Protein 1W15 (pdb70)

Secondary structure (DSSP, 8-state):
--EEEEEEEEETTTTEEEEEEEEEES-----EEEEEEEEETTEEEEEEEPPPPPS-SSEEEEEEEEEE--SSSSTTEEEEEEEEE--TTSPPEEEEEEEESTT--SHHHHHHHHHHHSTT--EEEEEE-B--

Structure (mmCIF, N/CA/C/O backbone):
data_1W15
#
_entry.id   1W15
#
_cell.length_a   91.490
_cell.length_b   91.490
_cell.length_c   122.142
_cell.angle_alpha   90.00
_cell.angle_beta   90.00
_cell.angle_gamma   120.00
#
_symmetry.space_group_name_H-M   'P 63 2 2'
#
loop_
_entity.id
_entity.type
_entity.pdbx_description
1 polymer 'SYNAPTOTAGMIN IV'
2 non-polymer 'CALCIUM ION'
3 non-polymer 'SODIUM ION'
4 non-polymer 'CHLORIDE ION'
5 water water
#
loop_
_atom_site.group_PDB
_atom_site.id
_atom_site.type_symbol
_atom_site.label_atom_id
_atom_site.label_alt_id
_atom_site.label_comp_id
_atom_site.label_asym_id
_atom_site.label_entity_id
_atom_site.label_seq_id
_atom_site.pdbx_PDB_ins_code
_atom_site.Cartn_x
_atom_site.Cartn_y
_atom_site.Cartn_z
_atom_site.occupancy
_atom_site.B_iso_or_equiv
_atom_site.auth_seq_id
_atom_site.auth_comp_id
_atom_site.auth_asym_id
_atom_site.auth_atom_id
_atom_site.pdbx_PDB_model_num
ATOM 1 N N . ARG A 1 16 ? 27.434 9.342 57.832 1.00 46.61 288 ARG A N 1
ATOM 2 C CA . ARG A 1 16 ? 28.934 9.303 57.997 1.00 45.73 288 ARG A CA 1
ATOM 3 C C . ARG A 1 16 ? 29.653 10.615 57.749 1.00 44.62 288 ARG A C 1
ATOM 4 O O . ARG A 1 16 ? 30.884 10.670 57.889 1.00 46.79 288 ARG A O 1
ATOM 12 N N . GLY A 1 17 ? 28.940 11.670 57.361 1.00 41.33 289 GLY A N 1
ATOM 13 C CA . GLY A 1 17 ? 29.619 12.925 57.166 1.00 36.82 289 GLY A CA 1
ATOM 14 C C . GLY A 1 17 ? 30.220 13.108 55.779 1.00 35.04 289 GLY A C 1
ATOM 15 O O . GLY A 1 17 ? 30.010 12.311 54.865 1.00 32.36 289 GLY A O 1
ATOM 16 N N . GLU A 1 18 ? 30.938 14.206 55.631 1.00 34.97 290 GLU A N 1
ATOM 17 C CA . GLU A 1 18 ? 31.499 14.622 54.336 1.00 34.11 290 GLU A CA 1
ATOM 18 C C . GLU A 1 18 ? 32.929 15.095 54.489 1.00 33.86 290 GLU A C 1
ATOM 19 O O . GLU A 1 18 ? 33.317 15.576 55.554 1.00 33.30 290 GLU A O 1
ATOM 25 N N . LEU A 1 19 ? 33.692 15.018 53.397 1.00 32.53 291 LEU A N 1
ATOM 26 C CA . LEU A 1 19 ? 35.112 15.332 53.411 1.00 33.23 291 LEU A CA 1
ATOM 27 C C . LEU A 1 19 ? 35.426 16.159 52.178 1.00 32.43 291 LEU A C 1
ATOM 28 O O . LEU A 1 19 ? 34.981 15.828 51.062 1.00 34.84 291 LEU A O 1
ATOM 33 N N . LEU A 1 20 ? 36.081 17.292 52.406 1.00 33.44 292 LEU A N 1
ATOM 34 C CA . LEU A 1 20 ? 36.418 18.213 51.305 1.00 33.09 292 LEU A CA 1
ATOM 35 C C . LEU A 1 20 ? 37.898 18.008 50.967 1.00 33.45 292 LEU A C 1
ATOM 36 O O . LEU A 1 20 ? 38.786 18.133 51.855 1.00 33.05 292 LEU A O 1
ATOM 41 N N . VAL A 1 21 ? 38.181 17.684 49.697 1.00 33.79 293 VAL A N 1
ATOM 42 C CA . VAL A 1 21 ? 39.567 17.368 49.316 1.00 33.74 293 VAL A CA 1
ATOM 43 C C . VAL A 1 21 ? 39.863 18.067 47.988 1.00 33.55 293 VAL A C 1
ATOM 44 O O . VAL A 1 21 ? 38.923 18.370 47.245 1.00 33.26 293 VAL A O 1
ATOM 48 N N . SER A 1 22 ? 41.126 18.423 47.765 1.00 32.19 294 SER A N 1
ATOM 49 C CA . SER A 1 22 ? 41.499 19.046 46.484 1.00 34.81 294 SER A CA 1
ATOM 50 C C . SER A 1 22 ? 42.680 18.271 45.938 1.00 35.71 294 SER A C 1
ATOM 51 O O . SER A 1 22 ? 43.571 17.875 46.725 1.00 37.62 294 SER A O 1
ATOM 54 N N . LEU A 1 23 ? 42.710 18.013 44.622 1.00 34.43 295 LEU A N 1
ATOM 55 C CA . LEU A 1 23 ? 43.818 17.253 44.047 1.00 33.60 295 LEU A CA 1
ATOM 56 C C . LEU A 1 23 ? 44.276 17.959 42.783 1.00 34.26 295 LEU A C 1
ATOM 57 O O . LEU A 1 23 ? 43.460 18.666 42.166 1.00 33.75 295 LEU A O 1
ATOM 62 N N . CYS A 1 24 ? 45.561 17.809 42.449 1.00 33.34 296 CYS A N 1
ATOM 63 C CA . CYS A 1 24 ? 46.156 18.402 41.233 1.00 33.02 296 CYS A CA 1
ATOM 64 C C . CYS A 1 24 ? 47.172 17.406 40.684 1.00 33.35 296 CYS A C 1
ATOM 65 O O . CYS A 1 24 ? 48.099 16.997 41.408 1.00 32.53 296 CYS A O 1
ATOM 68 N N . TYR A 1 25 ? 47.012 17.004 39.414 1.00 33.20 297 TYR A N 1
ATOM 69 C CA . TYR A 1 25 ? 47.938 16.065 38.783 1.00 33.99 297 TYR A CA 1
ATOM 70 C C . TYR A 1 25 ? 48.935 16.870 37.920 1.00 34.88 297 TYR A C 1
ATOM 71 O O . TYR A 1 25 ? 48.563 17.526 36.948 1.00 34.59 297 TYR A O 1
ATOM 80 N N . GLN A 1 26 ? 50.185 16.847 38.359 1.00 36.38 298 GLN A N 1
ATOM 81 C CA . GLN A 1 26 ? 51.304 17.503 37.674 1.00 39.12 298 GLN A CA 1
ATOM 82 C C . GLN A 1 26 ? 51.774 16.478 36.593 1.00 38.27 298 GLN A C 1
ATOM 83 O O . GLN A 1 26 ? 52.774 15.781 36.793 1.00 38.21 298 GLN A O 1
AT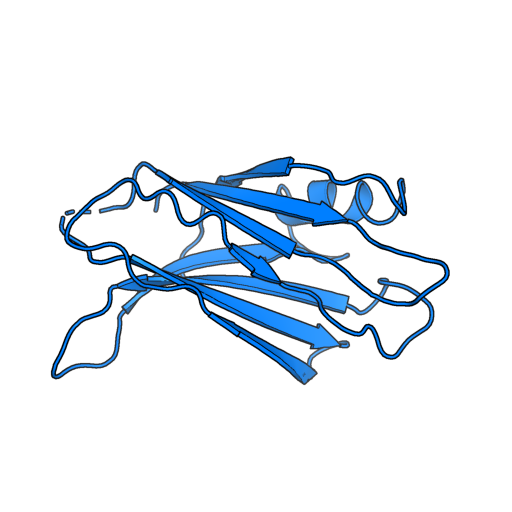OM 89 N N . SER A 1 27 ? 51.031 16.410 35.463 1.00 40.09 299 SER A N 1
ATOM 90 C CA . SER A 1 27 ? 51.287 15.357 34.460 1.00 40.26 299 SER A CA 1
ATOM 91 C C . SER A 1 27 ? 52.719 15.269 33.904 1.00 42.31 299 SER A C 1
ATOM 92 O O . SER A 1 27 ? 53.213 14.153 33.643 1.00 42.80 299 SER A O 1
ATOM 95 N N . THR A 1 28 ? 53.377 16.417 33.698 1.00 43.06 300 THR A N 1
ATOM 96 C CA . THR A 1 28 ? 54.755 16.409 33.136 1.00 43.59 300 THR A CA 1
ATOM 97 C C . THR A 1 28 ? 55.799 15.992 34.174 1.00 45.08 300 THR A C 1
ATOM 98 O O . THR A 1 28 ? 56.928 15.661 33.811 1.00 43.78 300 THR A O 1
ATOM 102 N N . THR A 1 29 ? 55.439 16.012 35.454 1.00 45.55 301 THR A N 1
ATOM 103 C CA . THR A 1 29 ? 56.426 15.594 36.498 1.00 47.66 301 THR A CA 1
ATOM 104 C C . THR A 1 29 ? 56.021 14.386 37.360 1.00 46.42 301 THR A C 1
ATOM 105 O O . THR A 1 29 ? 56.709 14.050 38.308 1.00 46.29 301 THR A O 1
ATOM 109 N N . ASN A 1 30 ? 54.932 13.733 37.003 1.00 47.73 302 ASN A N 1
ATOM 110 C CA . ASN A 1 30 ? 54.498 12.545 37.738 1.00 49.00 302 ASN A CA 1
ATOM 111 C C . ASN A 1 30 ? 54.425 12.786 39.245 1.00 46.99 302 ASN A C 1
ATOM 112 O O . ASN A 1 30 ? 55.003 12.022 40.022 1.00 46.89 302 ASN A O 1
ATOM 117 N N . THR A 1 31 ? 53.785 13.873 39.657 1.00 46.29 303 THR A N 1
ATOM 118 C CA . THR A 1 31 ? 53.462 14.037 41.091 1.00 46.07 303 THR A CA 1
ATOM 119 C C . THR A 1 31 ? 51.997 14.335 41.162 1.00 43.26 303 THR A C 1
ATOM 120 O O . THR A 1 31 ? 51.393 14.796 40.181 1.00 43.37 303 THR A O 1
ATOM 124 N N . LEU A 1 32 ? 51.400 14.048 42.318 1.00 40.06 304 LEU A N 1
ATOM 125 C CA . LEU A 1 32 ? 49.990 14.321 42.498 1.00 36.75 304 LEU A CA 1
ATOM 126 C C . LEU A 1 32 ? 49.950 15.019 43.833 1.00 35.50 304 LEU A C 1
ATOM 127 O O . LEU A 1 32 ? 50.476 14.488 44.831 1.00 34.88 304 LEU A O 1
ATOM 132 N N A THR A 1 33 ? 49.333 16.190 43.885 0.50 34.18 305 THR A N 1
ATOM 133 N N B THR A 1 33 ? 49.390 16.226 43.861 0.50 34.38 305 THR A N 1
ATOM 134 C CA A THR A 1 33 ? 49.236 16.866 45.172 0.50 33.27 305 THR A CA 1
ATOM 135 C CA B THR A 1 33 ? 49.230 16.944 45.126 0.50 33.85 305 THR A CA 1
ATOM 136 C C A THR A 1 33 ? 47.824 16.693 45.693 0.50 32.75 305 THR A C 1
ATOM 137 C C B THR A 1 33 ? 47.838 16.584 45.665 0.50 32.85 305 THR A C 1
ATOM 138 O O A THR A 1 33 ? 46.846 16.804 44.943 0.50 32.74 305 THR A O 1
ATOM 139 O O B THR A 1 33 ? 46.884 16.463 44.889 0.50 32.69 305 THR A O 1
ATOM 146 N N . VAL A 1 34 ? 47.714 16.377 46.978 1.00 32.65 306 VAL A N 1
ATOM 147 C CA . VAL A 1 34 ? 46.418 16.066 47.567 1.00 31.11 306 VAL A CA 1
ATOM 148 C C . VAL A 1 34 ? 46.306 16.945 48.815 1.00 32.17 306 VAL A C 1
ATOM 149 O O . VAL A 1 34 ? 47.195 16.902 49.690 1.00 32.61 306 VAL A O 1
ATOM 153 N N . VAL A 1 35 ? 45.221 17.686 48.917 1.00 30.76 307 VAL A N 1
ATOM 154 C CA . VAL A 1 35 ? 44.992 18.524 50.090 1.00 31.53 307 VAL A CA 1
ATOM 155 C C . VAL A 1 35 ? 43.773 17.968 50.812 1.00 31.41 307 VAL A C 1
ATOM 156 O O . VAL A 1 35 ? 42.667 17.879 50.268 1.00 30.97 307 VAL A O 1
ATOM 160 N N . VAL A 1 36 ? 43.966 17.632 52.070 1.00 32.29 308 VAL A N 1
ATOM 161 C CA . VAL A 1 36 ? 42.811 17.282 52.920 1.00 32.50 308 VAL A CA 1
ATOM 162 C C . VAL A 1 36 ? 42.394 18.602 53.601 1.00 34.17 308 VAL A C 1
ATOM 163 O O . VAL A 1 36 ? 43.173 19.187 54.411 1.00 33.32 308 VAL A O 1
ATOM 167 N N . LEU A 1 37 ? 41.196 19.085 53.262 1.00 32.95 309 LEU A N 1
ATOM 168 C CA . LEU A 1 37 ? 40.829 20.435 53.640 1.00 34.02 309 LEU A CA 1
ATOM 169 C C . LEU A 1 37 ? 40.035 20.389 54.950 1.00 34.74 309 LEU A C 1
ATOM 170 O O . LEU A 1 37 ? 40.515 20.909 55.967 1.00 35.18 309 LEU A O 1
ATOM 175 N N . LYS A 1 38 ? 38.851 19.772 54.929 1.00 35.54 310 LYS A N 1
ATOM 176 C CA . LYS A 1 38 ? 37.925 19.825 56.097 1.00 35.65 310 LYS A CA 1
ATOM 177 C C . LYS A 1 38 ? 37.014 18.621 56.062 1.00 34.87 310 LYS A C 1
ATOM 178 O O . LYS A 1 38 ? 36.776 18.044 55.015 1.00 34.07 310 LYS A O 1
ATOM 184 N N . ALA A 1 39 ? 36.495 18.235 57.213 1.00 34.31 311 ALA A N 1
ATOM 185 C CA . ALA A 1 39 ? 35.378 17.286 57.256 1.00 34.95 311 ALA A CA 1
ATOM 186 C C . ALA A 1 39 ? 34.223 17.994 57.976 1.00 35.49 311 ALA A C 1
ATOM 187 O O . ALA A 1 39 ? 34.449 18.898 58.798 1.00 35.71 311 ALA A O 1
ATOM 189 N N . ARG A 1 40 ? 32.992 17.557 57.726 1.00 35.18 312 ARG A N 1
ATOM 190 C CA . ARG A 1 40 ? 31.842 18.073 58.445 1.00 35.03 312 ARG A CA 1
ATOM 191 C C . ARG A 1 40 ? 30.767 17.001 58.587 1.00 35.08 312 ARG A C 1
ATOM 192 O O . ARG A 1 40 ? 30.776 15.985 57.851 1.00 33.65 312 ARG A O 1
ATOM 200 N N . HIS A 1 41 ? 29.849 17.248 59.533 1.00 34.73 313 HIS A N 1
ATOM 201 C CA . HIS A 1 41 ? 28.732 16.369 59.861 1.00 36.18 313 HIS A CA 1
ATOM 202 C C . HIS A 1 41 ? 29.201 14.976 60.228 1.00 36.88 313 HIS A C 1
ATOM 203 O O . HIS A 1 41 ? 28.543 14.003 59.888 1.00 36.19 313 HIS A O 1
ATOM 210 N N . LEU A 1 42 ? 30.341 14.878 60.910 1.00 37.55 314 LEU A N 1
ATOM 211 C CA . LEU A 1 42 ? 30.843 13.585 61.377 1.00 38.42 314 LEU A CA 1
ATOM 212 C C . LEU A 1 42 ? 29.938 13.059 62.499 1.00 40.49 314 LEU A C 1
ATOM 213 O O . LEU A 1 42 ? 29.494 13.849 63.316 1.00 40.66 314 LEU A O 1
ATOM 218 N N . PRO A 1 43 ? 29.651 11.746 62.483 1.00 41.94 315 PRO A N 1
ATOM 219 C CA . PRO A 1 43 ? 28.758 11.061 63.431 1.00 43.70 315 PRO A CA 1
ATOM 220 C C . PRO A 1 43 ? 28.866 11.468 64.905 1.00 45.64 315 PRO A C 1
ATOM 221 O O . PRO A 1 43 ? 29.980 11.642 65.398 1.00 47.92 315 PRO A O 1
ATOM 225 N N . LEU A 1 50 ? 31.844 13.217 71.170 1.00 51.63 322 LEU A N 1
ATOM 226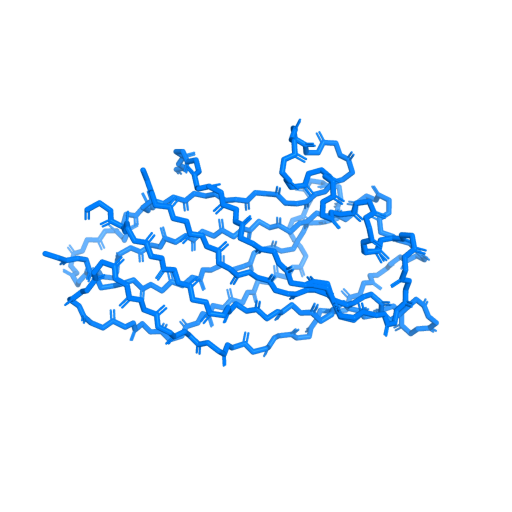 C CA . LEU A 1 50 ? 32.439 13.719 69.921 1.00 52.73 322 LEU A CA 1
ATOM 227 C C . LEU A 1 50 ? 33.779 13.050 69.582 1.00 51.38 322 LEU A C 1
ATOM 228 O O . LEU A 1 50 ? 34.542 12.624 70.455 1.00 52.46 322 LEU A O 1
ATOM 233 N N . SER A 1 51 ? 34.043 12.936 68.298 1.00 50.22 323 SER A N 1
ATOM 234 C CA . SER A 1 51 ? 35.217 12.228 67.860 1.00 48.43 323 SER A CA 1
ATOM 235 C C . SER A 1 51 ? 36.397 13.205 67.831 1.00 46.31 323 SER A C 1
ATOM 236 O O . SER A 1 51 ? 36.208 14.429 67.946 1.00 45.66 323 SER A O 1
ATOM 239 N N . ASP A 1 52 ? 37.599 12.644 67.709 1.00 43.51 324 ASP A N 1
ATOM 240 C CA . ASP A 1 52 ? 38.855 13.394 67.577 1.00 40.96 324 ASP A CA 1
ATOM 241 C C . ASP A 1 52 ? 39.431 13.012 66.236 1.00 38.85 324 ASP A C 1
ATOM 242 O O . ASP A 1 52 ? 40.301 12.135 66.196 1.00 37.31 324 ASP A O 1
ATOM 247 N N . PRO A 1 53 ? 38.906 13.592 65.139 1.00 36.80 325 PRO A N 1
ATOM 248 C CA . PRO A 1 53 ? 39.260 13.107 63.802 1.00 36.70 325 PRO A CA 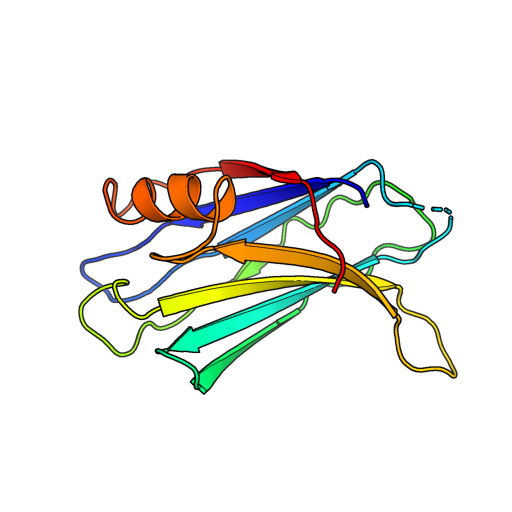1
ATOM 249 C C . PRO A 1 53 ? 40.656 13.436 63.282 1.00 35.01 325 PRO A C 1
ATOM 250 O O . PRO A 1 53 ? 41.180 14.505 63.559 1.00 35.59 325 PRO A O 1
ATOM 254 N N . TYR A 1 54 ? 41.225 12.499 62.541 1.00 33.04 326 TYR A N 1
ATOM 255 C CA . TYR A 1 54 ? 42.359 12.780 61.647 1.00 34.21 326 TYR A CA 1
ATOM 256 C C . TYR A 1 54 ? 42.092 12.013 60.364 1.00 34.51 326 TYR A C 1
ATOM 257 O O . TYR A 1 54 ? 41.174 11.182 60.306 1.00 36.16 326 TYR A O 1
ATOM 266 N N . VAL A 1 55 ? 42.884 12.274 59.333 1.00 34.69 327 VAL A N 1
ATOM 267 C CA . VAL A 1 55 ? 42.651 11.616 58.078 1.00 34.81 327 VAL A CA 1
ATOM 268 C C . VAL A 1 55 ? 43.934 10.950 57.610 1.00 36.13 327 VAL A C 1
ATOM 269 O O . VAL A 1 55 ? 45.021 11.569 57.585 1.00 36.54 327 VAL A O 1
ATOM 273 N N . LYS A 1 56 ? 43.796 9.698 57.210 1.00 35.84 328 LYS A N 1
ATOM 274 C CA . LYS A 1 56 ? 44.884 8.939 56.642 1.00 36.46 328 LYS A CA 1
ATOM 275 C C . LYS A 1 56 ? 44.626 8.832 55.157 1.00 36.85 328 LYS A C 1
ATOM 276 O O . LYS A 1 56 ? 43.480 8.611 54.742 1.00 36.91 328 LYS A O 1
ATOM 282 N N . VAL A 1 57 ? 45.686 8.983 54.372 1.00 35.91 329 VAL A N 1
ATOM 283 C CA . VAL A 1 57 ? 45.594 8.997 52.923 1.00 35.83 329 VAL A CA 1
ATOM 284 C C . VAL A 1 57 ? 46.536 7.891 52.385 1.00 35.52 329 VAL A C 1
ATOM 285 O O . VAL A 1 57 ? 47.750 7.945 52.602 1.00 36.31 329 VAL A O 1
ATOM 289 N N . ASN A 1 58 ? 45.984 6.895 51.697 1.00 35.08 330 ASN A N 1
ATOM 290 C CA . ASN A 1 58 ? 46.792 5.802 51.124 1.00 34.22 330 ASN A CA 1
ATOM 291 C C . ASN A 1 58 ? 46.777 5.950 49.612 1.00 34.90 330 ASN A C 1
ATOM 292 O O . ASN A 1 58 ? 45.721 6.179 49.048 1.00 36.96 330 ASN A O 1
ATOM 297 N N . LEU A 1 59 ? 47.921 5.738 48.959 1.00 33.58 331 LEU A N 1
ATOM 298 C CA . LEU A 1 59 ? 48.015 5.805 47.505 1.00 34.10 331 LEU A CA 1
ATOM 299 C C . LEU A 1 59 ? 48.292 4.395 47.008 1.00 35.50 331 LEU A C 1
ATOM 300 O O . LEU A 1 59 ? 49.185 3.729 47.536 1.00 34.09 331 LEU A O 1
ATOM 305 N N . TYR A 1 60 ? 47.517 3.946 46.007 1.00 36.41 332 TYR A N 1
ATOM 306 C CA . TYR A 1 60 ? 47.620 2.567 45.483 1.00 37.09 332 TYR A CA 1
ATOM 307 C C . TYR A 1 60 ? 48.006 2.646 44.027 1.00 39.31 332 TYR A C 1
ATOM 308 O O . TYR A 1 60 ? 47.442 3.466 43.285 1.00 37.90 332 TYR A O 1
ATOM 317 N N . HIS A 1 61 ? 48.919 1.771 43.629 1.00 41.14 333 HIS A N 1
ATOM 318 C CA . HIS A 1 61 ? 49.165 1.496 42.191 1.00 42.72 333 HIS A CA 1
ATOM 319 C C . HIS A 1 61 ? 48.643 0.092 41.882 1.00 43.93 333 HIS A C 1
ATOM 320 O O . HIS A 1 61 ? 49.200 -0.900 42.342 1.00 43.99 333 HIS A O 1
ATOM 327 N N . ALA A 1 62 ? 47.543 0.030 41.150 1.00 45.25 334 ALA A N 1
ATOM 328 C CA . ALA A 1 62 ? 46.751 -1.180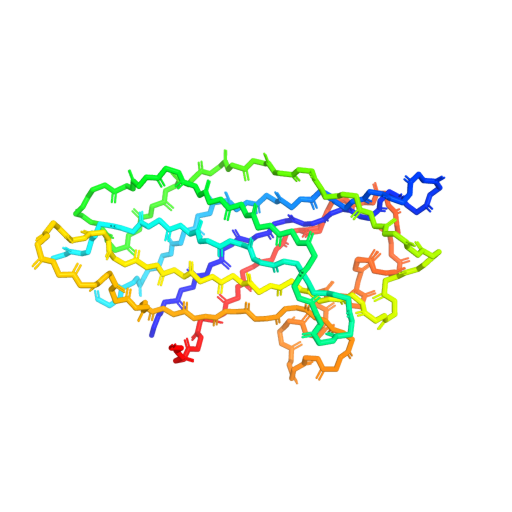 41.040 1.00 47.91 334 ALA A CA 1
ATOM 329 C C . ALA A 1 62 ? 46.311 -1.526 42.483 1.00 48.96 334 ALA A C 1
ATOM 330 O O . ALA A 1 62 ? 45.599 -0.732 43.141 1.00 49.21 334 ALA A O 1
ATOM 332 N N . LYS A 1 63 ? 46.737 -2.660 43.011 1.00 49.57 335 LYS A N 1
ATOM 333 C CA . LYS A 1 63 ? 46.225 -2.985 44.349 1.00 48.44 335 LYS A CA 1
ATOM 334 C C . LYS A 1 63 ? 47.316 -2.930 45.393 1.00 46.75 335 LYS A C 1
ATOM 335 O O . LYS A 1 63 ? 47.128 -3.379 46.524 1.00 46.85 335 LYS A O 1
ATOM 341 N N . LYS A 1 64 ? 48.455 -2.371 45.026 1.00 43.36 336 LYS A N 1
ATOM 342 C CA . LYS A 1 64 ? 49.567 -2.297 45.954 1.00 42.77 336 LYS A CA 1
ATOM 343 C C . LYS A 1 64 ? 49.645 -0.882 46.548 1.00 40.88 336 LYS A C 1
ATOM 344 O O . LYS A 1 64 ? 49.731 0.089 45.801 1.00 38.74 336 LYS A O 1
ATOM 350 N N . ARG A 1 65 ? 49.647 -0.767 47.874 1.00 39.23 337 ARG A N 1
ATOM 351 C CA . ARG A 1 65 ? 49.860 0.544 48.490 1.00 39.75 337 ARG A CA 1
ATOM 352 C C . ARG A 1 65 ? 51.298 0.997 48.254 1.00 39.94 337 ARG A C 1
ATOM 353 O O . ARG A 1 65 ? 52.258 0.319 48.641 1.00 38.80 337 ARG A O 1
ATOM 361 N N . ILE A 1 66 ? 51.464 2.139 47.614 1.00 39.12 338 ILE A N 1
ATOM 362 C CA . ILE A 1 66 ? 52.824 2.602 47.373 1.00 38.65 338 ILE A CA 1
ATOM 363 C C . ILE A 1 66 ? 53.202 3.821 48.243 1.00 38.56 338 ILE A C 1
ATOM 364 O O . ILE A 1 66 ? 54.355 4.199 48.287 1.00 39.16 338 ILE A O 1
ATOM 369 N N . SER A 1 67 ? 52.251 4.443 48.919 1.00 38.14 339 SER A N 1
ATOM 370 C CA . SER A 1 67 ? 52.593 5.557 49.804 1.00 37.75 339 SER A CA 1
ATOM 371 C C . SER A 1 67 ? 51.476 5.776 50.783 1.00 38.50 339 SER A C 1
ATOM 372 O O . SER A 1 67 ? 50.344 5.372 50.504 1.00 37.43 339 SER A O 1
ATOM 375 N N . LYS A 1 68 ? 51.776 6.421 51.925 1.00 37.60 340 LYS A N 1
ATOM 376 C CA . LYS A 1 68 ? 50.736 6.747 52.900 1.00 3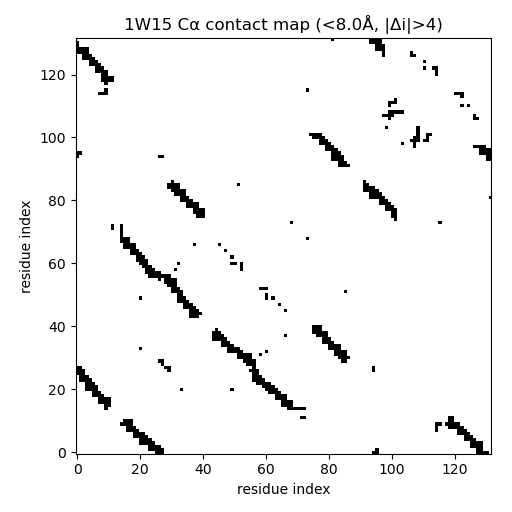9.20 340 LYS A CA 1
ATOM 377 C C . LYS A 1 68 ? 51.082 8.080 53.588 1.00 39.14 340 LYS A C 1
ATOM 378 O O . LYS A 1 68 ? 52.271 8.394 53.748 1.00 39.41 340 LYS A O 1
ATOM 384 N N . LYS A 1 69 ? 50.066 8.831 54.006 1.00 38.87 341 LYS A N 1
ATOM 385 C CA . LYS A 1 69 ? 50.242 10.109 54.709 1.00 38.76 341 LYS A CA 1
ATOM 386 C C . LYS A 1 69 ? 49.175 10.171 55.760 1.00 38.83 341 LYS A C 1
ATOM 387 O O . LYS A 1 69 ? 48.190 9.451 55.679 1.00 38.94 341 LYS A O 1
ATOM 393 N N . LYS A 1 70 ? 49.342 11.033 56.748 1.00 38.85 342 LYS A N 1
ATOM 394 C CA . LYS A 1 70 ? 48.254 11.289 57.678 1.00 39.72 342 LYS A CA 1
ATOM 395 C C . LYS A 1 70 ? 48.306 12.697 58.203 1.00 39.13 342 LYS A C 1
ATOM 396 O O . LYS A 1 70 ? 49.402 13.305 58.234 1.00 39.84 342 LYS A O 1
ATOM 402 N N . THR A 1 71 ? 47.128 13.240 58.526 1.00 37.62 343 THR A N 1
ATOM 403 C CA . THR A 1 71 ? 47.032 14.575 59.080 1.00 37.57 343 THR A CA 1
ATOM 404 C C . THR A 1 71 ? 47.198 14.526 60.559 1.00 39.76 343 THR A C 1
ATOM 405 O O . THR A 1 71 ? 47.187 13.453 61.159 1.00 38.39 343 THR A O 1
ATOM 409 N N . HIS A 1 72 ? 47.293 15.716 61.142 1.00 41.56 344 HIS A N 1
ATOM 410 C CA . HIS A 1 72 ? 47.200 15.908 62.592 1.00 43.44 344 HIS A CA 1
ATOM 411 C C . HIS A 1 72 ? 45.785 15.656 63.023 1.00 43.85 344 HIS A C 1
ATOM 412 O O . HIS A 1 72 ? 44.852 15.613 62.199 1.00 42.54 344 HIS A O 1
ATOM 419 N N . VAL A 1 73 ? 45.618 15.451 64.316 1.00 43.72 345 VAL A N 1
ATOM 420 C CA . VAL A 1 73 ? 44.249 15.209 64.758 1.00 46.48 345 VAL A CA 1
ATOM 421 C C . VAL A 1 73 ? 43.619 16.483 65.325 1.00 48.87 345 VAL A C 1
ATOM 422 O O . VAL A 1 73 ? 44.249 17.260 66.025 1.00 48.79 345 VAL A O 1
ATOM 426 N N . LYS A 1 74 ? 42.333 16.647 65.002 1.00 51.07 346 LYS A N 1
ATOM 427 C CA . LYS A 1 74 ? 41.530 17.720 65.590 1.00 54.92 346 LYS A CA 1
ATOM 428 C C . LYS A 1 74 ? 40.705 17.132 66.749 1.00 57.28 346 LYS A C 1
ATOM 429 O O . LYS A 1 74 ? 40.104 16.074 66.602 1.00 57.84 346 LYS A O 1
ATOM 435 N N . LYS A 1 75 ? 40.723 17.764 67.921 1.00 59.94 347 LYS A N 1
ATOM 436 C CA . LYS A 1 75 ? 40.091 17.163 69.125 1.00 62.00 347 LYS A CA 1
ATOM 437 C C . LYS A 1 75 ? 38.580 17.459 69.291 1.00 62.74 347 LYS A C 1
ATOM 438 O O . LYS A 1 75 ? 38.136 18.609 69.119 1.00 62.80 347 LYS A O 1
ATOM 444 N N . CYS A 1 76 ? 37.816 16.407 69.611 1.00 63.13 348 CYS A N 1
ATOM 445 C CA . CYS A 1 76 ? 36.414 16.496 70.063 1.00 63.76 348 CYS A CA 1
ATOM 446 C C . CYS A 1 76 ? 35.501 17.434 69.234 1.00 63.27 348 CYS A C 1
ATOM 447 O O . CYS A 1 76 ? 35.050 18.498 69.726 1.00 63.10 348 CYS A O 1
ATOM 450 N N . THR A 1 77 ? 35.215 17.023 67.997 1.00 62.19 349 THR A N 1
ATOM 451 C CA . THR A 1 77 ? 34.468 17.858 67.049 1.00 61.48 349 THR A CA 1
ATOM 452 C C . THR A 1 77 ? 33.888 17.083 65.812 1.00 60.99 349 THR A C 1
ATOM 453 O O . THR A 1 77 ? 34.590 16.255 65.200 1.00 60.77 349 THR A O 1
ATOM 457 N N . PRO A 1 78 ? 32.634 17.396 65.418 1.00 60.19 350 PRO A N 1
ATOM 458 C CA . PRO A 1 78 ? 32.023 16.768 64.221 1.00 58.63 350 PRO A CA 1
ATOM 459 C C . PRO A 1 78 ? 32.406 17.508 62.918 1.00 56.59 350 PRO A C 1
ATOM 460 O O . PRO A 1 78 ? 31.979 17.102 61.837 1.00 53.75 350 PRO A O 1
ATOM 464 N N . ASN A 1 79 ? 33.162 18.609 63.066 1.00 55.96 351 ASN A N 1
ATOM 465 C CA . ASN A 1 79 ? 33.691 19.445 61.946 1.00 55.18 351 ASN A CA 1
ATOM 466 C C . ASN A 1 79 ? 35.113 20.005 62.248 1.00 53.73 351 ASN A C 1
ATOM 467 O O . ASN A 1 79 ? 35.361 20.651 63.288 1.00 54.31 351 ASN A O 1
ATOM 472 N N . ALA A 1 80 ? 36.015 19.810 61.300 1.00 50.68 352 ALA A N 1
ATOM 473 C CA . ALA A 1 80 ? 37.444 19.905 61.549 1.00 48.10 352 ALA A CA 1
ATOM 474 C C . ALA A 1 80 ? 38.075 20.481 60.308 1.00 46.75 352 ALA A C 1
ATOM 475 O O . ALA A 1 80 ? 37.790 19.980 59.219 1.00 45.92 352 ALA A O 1
ATOM 477 N N . VAL A 1 81 ? 38.876 21.540 60.452 1.00 44.09 353 VAL A N 1
ATOM 478 C CA . VAL A 1 81 ? 39.660 22.088 59.357 1.00 43.18 353 VAL A CA 1
ATOM 479 C C . VAL A 1 81 ? 41.056 21.459 59.465 1.00 42.81 353 VAL A C 1
ATOM 480 O O . VAL A 1 81 ? 41.722 21.579 60.513 1.00 42.54 353 VAL A O 1
ATOM 484 N N . PHE A 1 82 ? 41.474 20.719 58.436 1.00 40.05 354 PHE A N 1
ATOM 485 C CA . PHE A 1 82 ? 42.796 20.076 58.461 1.00 39.10 354 PHE A CA 1
ATOM 486 C C . PHE A 1 82 ? 43.807 20.909 57.674 1.00 39.32 354 PHE A C 1
ATOM 487 O O . PHE A 1 82 ? 44.907 21.120 58.161 1.00 39.87 354 PHE A O 1
ATOM 495 N N . ASN A 1 83 ? 43.436 21.333 56.465 1.00 37.14 355 ASN A N 1
ATOM 496 C CA . ASN A 1 83 ? 44.315 22.090 55.550 1.00 38.17 355 ASN A CA 1
ATOM 497 C C . ASN A 1 83 ? 45.706 21.474 55.420 1.00 38.50 355 ASN A C 1
ATOM 498 O O . ASN A 1 83 ? 46.725 22.133 55.762 1.00 40.57 355 ASN A O 1
ATOM 503 N N . GLU A 1 84 ? 45.775 20.209 55.024 1.00 36.84 356 GLU A N 1
ATOM 504 C CA . GLU A 1 84 ? 47.095 19.558 54.986 1.00 36.56 356 GLU A CA 1
ATOM 505 C C . GLU A 1 84 ? 47.348 19.186 53.549 1.00 34.77 356 GLU A C 1
ATOM 506 O O . GLU A 1 84 ? 46.596 18.375 53.020 1.00 35.00 356 GLU A O 1
ATOM 512 N N . LEU A 1 85 ? 48.407 19.737 52.959 1.00 33.98 357 LEU A N 1
ATOM 513 C CA . LEU A 1 85 ? 48.791 19.367 51.583 1.00 33.91 357 LEU A CA 1
ATOM 514 C C . LEU A 1 85 ? 49.881 18.291 51.634 1.00 33.58 357 LEU A C 1
ATOM 515 O O . LEU A 1 85 ? 50.887 18.405 52.408 1.00 32.51 357 LEU A O 1
ATOM 520 N N . PHE A 1 86 ? 49.690 17.267 50.789 1.00 32.48 358 PHE A N 1
ATOM 521 C CA . PHE A 1 86 ? 50.679 16.215 50.609 1.00 34.00 358 PHE A CA 1
ATOM 522 C C . PHE A 1 86 ? 51.072 16.116 49.163 1.00 34.61 358 PHE A C 1
ATOM 523 O O . PHE A 1 86 ? 50.238 16.364 48.252 1.00 36.27 358 PHE A O 1
ATOM 531 N N . VAL A 1 87 ? 52.312 15.712 48.956 1.00 33.96 359 VAL A N 1
ATOM 532 C CA . VAL A 1 87 ? 52.819 15.507 47.591 1.00 34.96 359 VAL A CA 1
ATOM 533 C C . VAL A 1 87 ? 53.121 14.013 47.414 1.00 36.30 359 VAL A C 1
ATOM 534 O O . VAL A 1 87 ? 53.928 13.447 48.180 1.00 34.94 359 VAL A O 1
ATOM 538 N N . PHE A 1 88 ? 52.515 13.390 46.385 1.00 36.59 360 PHE A N 1
ATOM 539 C CA . PHE A 1 88 ? 52.799 11.969 46.063 1.00 37.51 360 PHE A CA 1
ATOM 540 C C . PHE A 1 88 ? 53.586 11.862 44.790 1.00 37.11 360 PHE A C 1
ATOM 541 O O . PHE A 1 88 ? 53.266 12.517 43.820 1.00 36.31 360 PHE A O 1
ATOM 549 N N . ASP A 1 89 ? 54.617 11.038 44.802 1.00 37.63 361 ASP A N 1
ATOM 550 C CA . ASP A 1 89 ? 55.291 10.590 43.549 1.00 39.15 361 ASP A CA 1
ATOM 551 C C . ASP A 1 89 ? 54.459 9.534 42.813 1.00 38.84 361 ASP A C 1
ATOM 552 O O . ASP A 1 89 ? 53.940 8.609 43.435 1.00 40.59 361 ASP A O 1
ATOM 557 N N . ILE A 1 90 ? 54.302 9.664 41.506 1.00 37.00 362 ILE A N 1
ATOM 558 C CA . ILE A 1 90 ? 53.525 8.720 40.737 1.00 36.56 362 ILE A CA 1
ATOM 559 C C . ILE A 1 90 ? 54.572 7.967 39.931 1.00 36.89 362 ILE A C 1
ATOM 560 O O . ILE A 1 90 ? 55.317 8.575 39.166 1.00 35.31 362 ILE A O 1
ATOM 565 N N . PRO A 1 91 ? 54.685 6.658 40.154 1.00 38.33 363 PRO A N 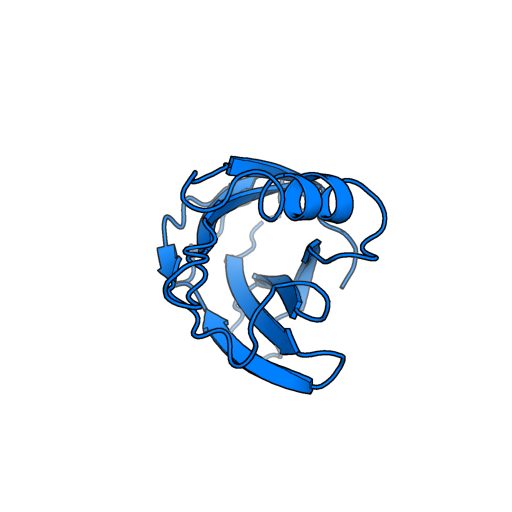1
ATOM 566 C CA . PRO A 1 91 ? 55.762 5.875 39.520 1.00 39.68 363 PRO A CA 1
ATOM 567 C C . PRO A 1 91 ? 55.443 5.433 38.103 1.00 40.80 363 PRO A C 1
ATOM 568 O O . PRO A 1 91 ? 56.128 4.575 37.581 1.00 43.17 363 PRO A O 1
ATOM 572 N N . CYS A 1 92 ? 54.396 5.955 37.494 1.00 41.46 364 CYS A N 1
ATOM 573 C CA . CYS A 1 92 ? 54.038 5.555 36.135 1.00 42.33 364 CYS A CA 1
ATOM 574 C C . CYS A 1 92 ? 53.667 6.812 35.374 1.00 42.27 364 CYS A C 1
ATOM 575 O O . CYS A 1 92 ? 53.619 7.902 35.952 1.00 40.89 364 CYS A O 1
ATOM 578 N N . GLU A 1 93 ? 53.409 6.654 34.079 1.00 42.82 365 GLU A N 1
ATOM 579 C CA . GLU A 1 93 ? 53.238 7.786 33.190 1.00 43.73 365 GLU A CA 1
ATOM 580 C C . GLU A 1 93 ? 51.831 8.371 33.158 1.00 43.51 365 GLU A C 1
ATOM 581 O O . GLU A 1 93 ? 51.591 9.380 32.492 1.00 42.51 365 GLU A O 1
ATOM 587 N N . SER A 1 94 ? 50.903 7.744 33.864 1.00 42.29 366 SER A N 1
ATOM 588 C CA . SER A 1 94 ? 49.555 8.264 33.963 1.00 42.79 366 SER A CA 1
ATOM 589 C C . SER A 1 94 ? 48.923 7.814 35.273 1.00 43.53 366 SER A C 1
ATOM 590 O O . SER A 1 94 ? 49.523 7.015 36.011 1.00 43.55 366 SER A O 1
ATOM 593 N N . LEU A 1 95 ? 47.705 8.305 35.516 1.00 42.90 367 LEU A N 1
ATOM 594 C CA . LEU A 1 95 ? 46.909 7.972 36.689 1.00 43.36 367 LEU A CA 1
ATOM 595 C C . LEU A 1 95 ? 45.920 6.798 36.477 1.00 43.41 367 LEU A C 1
ATOM 596 O O . LEU A 1 95 ? 45.053 6.528 37.332 1.00 43.27 367 LEU A O 1
ATOM 601 N N . GLU A 1 96 ? 46.024 6.147 35.320 1.00 43.47 368 GLU A N 1
ATOM 602 C CA . GLU A 1 96 ? 45.091 5.082 34.944 1.00 44.75 368 GLU A CA 1
ATOM 603 C C . GLU A 1 96 ? 44.897 4.005 36.030 1.00 43.57 368 GLU A C 1
ATOM 604 O O . GLU A 1 96 ? 43.749 3.634 36.317 1.00 43.40 368 GLU A O 1
ATOM 610 N N . GLU A 1 97 ? 46.003 3.530 36.625 1.00 41.54 369 GLU A N 1
ATOM 611 C CA . GLU A 1 97 ? 45.962 2.492 37.688 1.00 40.57 369 GLU A CA 1
ATOM 612 C C . GLU A 1 97 ? 46.223 3.025 39.087 1.00 38.87 369 GLU A C 1
ATOM 613 O O . GLU A 1 97 ? 46.461 2.256 40.037 1.00 39.37 369 GLU A O 1
ATOM 619 N N . ILE A 1 98 ? 46.164 4.336 39.235 1.00 36.52 370 ILE A N 1
ATOM 620 C CA . ILE A 1 98 ? 46.420 4.942 40.536 1.00 36.29 370 ILE A CA 1
ATOM 621 C C . ILE A 1 98 ? 45.088 5.199 41.224 1.00 36.75 370 ILE A C 1
ATOM 622 O O . ILE A 1 98 ? 44.142 5.645 40.583 1.00 36.98 370 ILE A O 1
ATOM 627 N N . SER A 1 99 ? 45.004 4.953 42.528 1.00 36.68 371 SER A N 1
ATOM 628 C CA . SER A 1 99 ? 43.832 5.380 43.252 1.00 36.75 371 SER A CA 1
ATOM 629 C C . SER A 1 99 ? 44.277 5.935 44.606 1.00 36.39 371 SER A C 1
ATOM 630 O O . SER A 1 99 ? 45.382 5.638 45.043 1.00 36.22 371 SER A O 1
ATOM 633 N N . VAL A 1 100 ? 43.412 6.727 45.244 1.00 35.86 372 VAL A N 1
ATOM 634 C CA . VAL A 1 100 ? 43.732 7.398 46.516 1.00 36.30 372 VAL A CA 1
ATOM 635 C C . VAL A 1 100 ? 42.594 7.047 47.488 1.00 36.71 372 VAL A C 1
ATOM 636 O O . VAL A 1 100 ? 41.421 7.116 47.111 1.00 37.34 372 VAL A O 1
ATOM 640 N N . GLU A 1 101 ? 42.959 6.637 48.691 1.00 35.24 373 GLU A N 1
ATOM 641 C CA . GLU A 1 101 ? 41.974 6.201 49.672 1.00 36.06 373 GLU A CA 1
ATOM 642 C C . GLU A 1 101 ? 42.113 7.163 50.824 1.00 36.00 373 GLU A C 1
ATOM 643 O O . GLU A 1 101 ? 43.209 7.292 51.367 1.00 37.31 373 GLU A O 1
ATOM 649 N N . PHE A 1 102 ? 41.006 7.776 51.243 1.00 35.25 374 PHE A N 1
ATOM 650 C CA . PHE A 1 102 ? 40.972 8.660 52.417 1.00 35.14 374 PHE A CA 1
ATOM 651 C C . PHE A 1 102 ? 40.181 7.959 53.520 1.00 36.00 374 PHE A C 1
ATOM 652 O O . PHE A 1 102 ? 39.048 7.443 53.264 1.00 36.14 374 PHE A O 1
ATOM 660 N N . LEU A 1 103 ? 40.765 7.932 54.716 1.00 34.86 375 LEU A N 1
ATOM 661 C CA . LEU A 1 103 ? 40.125 7.354 55.888 1.00 35.33 375 LEU A CA 1
ATOM 662 C C . LEU A 1 103 ? 40.049 8.431 56.958 1.00 35.39 375 LEU A C 1
ATOM 663 O O . LEU A 1 103 ? 41.073 8.986 57.345 1.00 36.58 375 LEU A O 1
ATOM 668 N N . VAL A 1 104 ? 38.832 8.723 57.408 1.00 34.23 376 VAL A N 1
ATOM 669 C CA . VAL A 1 104 ? 38.607 9.582 58.551 1.00 33.47 376 VAL A CA 1
ATOM 670 C C . VAL A 1 104 ? 38.476 8.655 59.786 1.00 34.37 376 VAL A C 1
ATOM 671 O O . VAL A 1 104 ? 37.584 7.793 59.813 1.00 34.35 376 VAL A O 1
ATOM 675 N N . LEU A 1 105 ? 39.382 8.846 60.745 1.00 34.02 377 LEU A N 1
ATOM 676 C CA . LEU A 1 105 ? 39.545 7.975 61.912 1.00 35.09 377 LEU A CA 1
ATOM 677 C C . LEU A 1 105 ? 39.390 8.795 63.152 1.00 36.56 377 LEU A C 1
ATOM 678 O O . LEU A 1 105 ? 39.687 9.997 63.151 1.00 36.68 377 LEU A O 1
ATOM 683 N N . ASP A 1 106 ? 38.967 8.136 64.233 1.00 35.01 378 ASP A N 1
ATOM 684 C CA . ASP A 1 106 ? 38.824 8.811 65.502 1.00 36.43 378 ASP A CA 1
ATOM 685 C C . ASP A 1 106 ? 40.030 8.392 66.336 1.00 37.85 378 ASP A C 1
ATOM 686 O O . ASP A 1 106 ? 40.241 7.186 66.579 1.00 36.95 378 ASP A O 1
ATOM 691 N N . SER A 1 107 ? 40.840 9.372 66.738 1.00 37.38 379 SER A N 1
ATOM 692 C CA . SER A 1 107 ? 41.985 9.083 67.584 1.00 38.06 379 SER A CA 1
ATOM 693 C C . SER A 1 107 ? 41.534 8.777 68.997 1.00 37.90 379 SER A C 1
ATOM 694 O O . SER A 1 107 ? 40.844 9.583 69.633 1.00 38.09 379 SER A O 1
ATOM 697 N N . GLU A 1 108 ? 41.886 7.596 69.504 1.00 37.63 380 GLU A N 1
ATOM 698 C CA . GLU A 1 108 ? 41.434 7.203 70.830 1.00 37.75 380 GLU A CA 1
ATOM 699 C C . GLU A 1 108 ? 42.587 6.486 71.508 1.00 37.02 380 GLU A C 1
ATOM 700 O O . GLU A 1 108 ? 43.046 5.460 71.010 1.00 36.67 380 GLU A O 1
ATOM 706 N N . ARG A 1 109 ? 43.050 6.985 72.639 1.00 35.76 381 ARG A N 1
ATOM 707 C CA . ARG A 1 109 ? 44.144 6.319 73.352 1.00 36.38 381 ARG A CA 1
ATOM 708 C C . ARG A 1 109 ? 43.664 5.000 73.938 1.00 35.01 381 ARG A C 1
ATOM 709 O O . ARG A 1 109 ? 42.599 4.942 74.578 1.00 34.37 381 ARG A O 1
ATOM 717 N N . GLY A 1 110 ? 44.459 3.936 73.797 1.00 34.79 382 GLY A N 1
ATOM 718 C CA . GLY A 1 110 ? 44.169 2.707 74.580 1.00 33.88 382 GLY A CA 1
ATOM 719 C C . GLY A 1 110 ? 43.311 1.679 73.814 1.00 34.41 382 GLY A C 1
ATOM 720 O O . GLY A 1 110 ? 42.920 0.639 74.391 1.00 32.63 382 GLY A O 1
ATOM 721 N N . SER A 1 111 ? 43.020 1.978 72.554 1.00 34.04 383 SER A N 1
ATOM 722 C CA . SER A 1 111 ? 42.245 1.096 71.631 1.00 34.93 383 SER A CA 1
ATOM 723 C C . SER A 1 111 ? 42.549 1.381 70.185 1.00 33.02 383 SER A C 1
ATOM 724 O O . SER A 1 111 ? 43.080 2.434 69.857 1.00 33.33 383 SER A O 1
ATOM 727 N N . ARG A 1 112 ? 42.215 0.453 69.281 1.00 32.52 384 ARG A N 1
ATOM 728 C CA . ARG A 1 112 ? 42.446 0.728 67.852 1.00 31.71 384 ARG A CA 1
ATOM 729 C C . ARG A 1 112 ? 41.527 1.867 67.411 1.00 32.68 384 ARG A C 1
ATOM 730 O O . ARG A 1 112 ? 40.364 1.885 67.796 1.00 33.48 384 ARG A O 1
ATOM 738 N N . ASN A 1 113 ? 42.061 2.838 66.665 1.00 32.41 385 ASN A N 1
ATOM 739 C CA . ASN A 1 113 ? 41.295 4.008 66.216 1.00 33.03 385 ASN A CA 1
ATOM 740 C C . ASN A 1 113 ? 40.236 3.546 65.211 1.00 33.80 385 ASN A C 1
ATOM 741 O O . ASN A 1 113 ? 40.537 2.806 64.294 1.00 33.83 385 ASN A O 1
ATOM 746 N N . GLU A 1 114 ? 39.002 3.968 65.399 1.00 33.99 386 GLU A N 1
ATOM 747 C CA . GLU A 1 114 ? 37.898 3.494 64.562 1.00 34.45 386 GLU A CA 1
ATOM 748 C C . GLU A 1 114 ? 37.821 4.302 63.287 1.00 34.47 386 GLU A C 1
ATOM 749 O O . GLU A 1 114 ? 38.132 5.496 63.292 1.00 32.30 386 GLU A O 1
ATOM 755 N N . VAL A 1 115 ? 37.457 3.643 62.184 1.00 33.32 387 VAL A N 1
ATOM 756 C CA . VAL A 1 115 ? 37.286 4.348 60.907 1.00 34.20 387 VAL A CA 1
ATOM 757 C C . VAL A 1 115 ? 35.905 4.964 60.974 1.00 34.56 387 VAL A C 1
ATOM 758 O O . VAL A 1 115 ? 34.933 4.240 61.195 1.00 34.94 387 VAL A O 1
ATOM 762 N N . ILE A 1 116 ? 35.825 6.287 60.852 1.00 34.83 388 ILE A N 1
ATOM 763 C CA . ILE A 1 116 ? 34.558 7.012 60.904 1.00 36.27 388 ILE A CA 1
ATOM 764 C C . ILE A 1 116 ? 33.919 6.983 59.504 1.00 35.96 388 ILE A C 1
ATOM 765 O O . ILE A 1 116 ? 32.689 6.847 59.353 1.00 35.46 388 ILE A O 1
ATOM 770 N N . GLY A 1 117 ? 34.760 7.096 58.487 1.00 35.28 389 GLY A N 1
ATOM 771 C CA . GLY A 1 117 ? 34.269 7.039 57.109 1.00 35.60 389 GLY A CA 1
ATOM 772 C C . GLY A 1 117 ? 35.386 6.884 56.132 1.00 3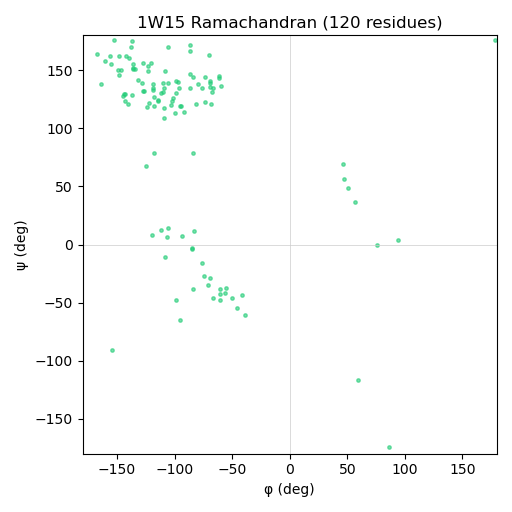5.54 389 GLY A C 1
ATOM 773 O O . GLY A 1 117 ? 36.557 7.121 56.458 1.00 36.32 389 GLY A O 1
ATOM 774 N N . ARG A 1 118 ? 35.028 6.504 54.917 1.00 35.07 390 ARG A N 1
ATOM 775 C CA . ARG A 1 118 ? 36.041 6.273 53.904 1.00 35.89 390 ARG A CA 1
ATOM 776 C C . ARG A 1 118 ? 35.611 6.881 52.575 1.00 35.68 390 ARG A C 1
ATOM 777 O O . ARG A 1 118 ? 34.430 6.893 52.247 1.00 35.85 390 ARG A O 1
ATOM 785 N N . LEU A 1 119 ? 36.598 7.254 51.775 1.00 35.57 391 LEU A N 1
ATOM 786 C CA . LEU A 1 119 ? 36.369 7.838 50.453 1.00 36.37 391 LEU A CA 1
ATOM 787 C C . LEU A 1 119 ? 37.452 7.326 49.522 1.00 36.25 391 LEU A C 1
ATOM 788 O O . LEU A 1 119 ? 38.651 7.374 49.873 1.00 36.76 391 LEU A O 1
ATOM 793 N N . VAL A 1 120 ? 37.053 6.819 48.363 1.00 36.01 392 VAL A N 1
ATOM 794 C CA . VAL A 1 120 ? 38.031 6.377 47.378 1.00 37.58 392 VAL A CA 1
ATOM 795 C C . VAL A 1 120 ? 37.901 7.168 46.060 1.00 37.41 392 VAL A C 1
ATOM 796 O O . VAL A 1 120 ? 36.800 7.315 45.549 1.00 38.31 392 VAL A O 1
ATOM 800 N N . LEU A 1 121 ? 39.031 7.620 45.505 1.00 37.07 393 LEU A N 1
ATOM 801 C CA . LEU A 1 121 ? 39.011 8.240 44.183 1.00 38.48 393 LEU A CA 1
ATOM 802 C C . LEU A 1 121 ? 39.881 7.417 43.270 1.00 39.30 393 LEU A C 1
ATOM 803 O O . LEU A 1 121 ? 40.996 7.074 43.642 1.00 38.33 393 LEU A O 1
ATOM 808 N N . GLY A 1 122 ? 39.384 7.100 42.072 1.00 38.59 394 GLY A N 1
ATOM 809 C CA . GLY A 1 122 ? 40.144 6.273 41.151 1.00 41.16 394 GLY A CA 1
ATOM 810 C C . GLY A 1 122 ? 39.330 6.041 39.907 1.00 43.18 394 GLY A C 1
ATOM 811 O O . GLY A 1 122 ? 38.174 6.478 39.852 1.00 42.65 394 GLY A O 1
ATOM 812 N N . ALA A 1 123 ? 39.918 5.367 38.911 1.00 44.95 395 ALA A N 1
ATOM 813 C CA . ALA A 1 123 ? 39.288 5.328 37.589 1.00 48.06 395 ALA A CA 1
ATOM 814 C C . ALA A 1 123 ? 38.008 4.503 37.608 1.00 50.94 395 ALA A C 1
ATOM 815 O O . ALA A 1 123 ? 37.076 4.780 36.851 1.00 51.82 395 ALA A O 1
ATOM 817 N N . THR A 1 124 ? 37.948 3.513 38.495 1.00 53.15 396 THR A N 1
ATOM 818 C CA . THR A 1 124 ? 36.771 2.668 38.582 1.00 56.30 396 THR A CA 1
ATOM 819 C C . THR A 1 124 ? 35.929 2.953 39.810 1.00 57.54 396 THR A C 1
ATOM 820 O O . THR A 1 124 ? 34.979 2.220 40.068 1.00 58.06 396 THR A O 1
ATOM 824 N N . ALA A 1 125 ? 36.274 3.992 40.571 1.00 59.03 397 ALA A N 1
ATOM 825 C CA . ALA A 1 125 ? 35.493 4.367 41.749 1.00 61.26 397 ALA A CA 1
ATOM 826 C C . ALA A 1 125 ? 34.046 4.750 41.374 1.00 62.90 397 ALA A C 1
ATOM 827 O O . ALA A 1 125 ? 33.791 5.411 40.354 1.00 63.09 397 ALA A O 1
ATOM 829 N N . GLU A 1 126 ? 33.130 4.363 42.260 1.00 65.39 398 GLU A N 1
ATOM 830 C CA . GLU A 1 126 ? 31.692 4.266 41.982 1.00 67.09 398 GLU A CA 1
ATOM 831 C C . GLU A 1 126 ? 30.881 5.514 41.549 1.00 67.00 398 GLU A C 1
ATOM 832 O O . GLU A 1 126 ? 29.977 5.385 40.704 1.00 67.98 398 GLU A O 1
ATOM 838 N N . GLY A 1 127 ? 31.158 6.694 42.109 1.00 66.47 399 GL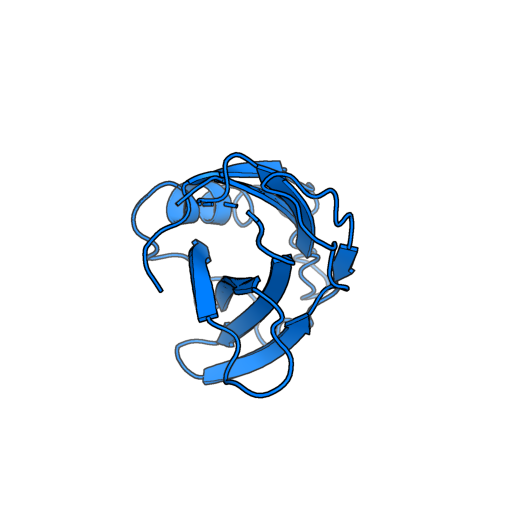Y A N 1
ATOM 839 C CA . GLY A 1 127 ? 30.452 7.897 41.624 1.00 64.59 399 GLY A CA 1
ATOM 840 C C . GLY A 1 127 ? 31.206 9.203 41.836 1.00 63.06 399 GLY A C 1
ATOM 841 O O . GLY A 1 127 ? 31.967 9.671 40.954 1.00 63.34 399 GLY A O 1
ATOM 842 N N . SER A 1 128 ? 30.941 9.806 42.997 1.00 60.41 400 SER A N 1
ATOM 843 C CA . SER A 1 128 ? 31.610 10.999 43.498 1.00 57.70 400 SER A CA 1
ATOM 844 C C . SER A 1 128 ? 33.102 10.932 43.156 1.00 54.43 400 SER A C 1
ATOM 845 O O . SER A 1 128 ? 33.655 11.801 42.475 1.00 50.67 400 SER A O 1
ATOM 848 N N . GLY A 1 129 ? 33.728 9.875 43.701 1.00 52.63 401 GLY A N 1
ATOM 849 C CA . GLY A 1 129 ? 35.180 9.616 43.625 1.00 50.40 401 GLY A CA 1
ATOM 850 C C . GLY A 1 129 ? 35.585 9.467 42.171 1.00 49.18 401 GLY A C 1
ATOM 851 O O . GLY A 1 129 ? 36.546 10.102 41.719 1.00 48.02 401 GLY A O 1
ATOM 852 N N . GLY A 1 130 ? 34.806 8.655 41.442 1.00 47.96 402 GLY A N 1
ATOM 853 C CA . GLY A 1 130 ? 34.878 8.567 39.984 1.00 45.40 402 GLY A CA 1
ATOM 854 C C . GLY A 1 130 ? 34.935 9.880 39.188 1.00 43.89 402 GLY A C 1
ATOM 855 O O . GLY A 1 130 ? 35.838 10.074 38.349 1.00 42.23 402 GLY A O 1
ATOM 856 N N . GLY A 1 131 ? 33.967 10.775 39.408 1.00 42.21 403 GLY A N 1
ATOM 857 C CA . GLY A 1 131 ? 33.905 12.027 38.606 1.00 40.06 403 GLY A CA 1
ATOM 858 C C . GLY A 1 131 ? 35.033 12.996 38.958 1.00 38.51 403 GLY A C 1
ATOM 859 O O . GLY A 1 131 ? 35.553 13.727 38.112 1.00 37.75 403 GLY A O 1
ATOM 860 N N . HIS A 1 132 ? 35.403 13.019 40.235 1.00 37.93 404 HIS A N 1
ATOM 861 C CA . HIS A 1 132 ? 36.471 13.899 40.694 1.00 37.99 404 HIS A CA 1
ATOM 862 C C . HIS A 1 132 ? 37.790 13.425 40.054 1.00 37.46 404 HIS A C 1
ATOM 863 O O . HIS A 1 132 ? 38.538 14.218 39.507 1.00 34.74 404 HIS A O 1
ATOM 870 N N . TRP A 1 133 ? 38.028 12.102 40.091 1.00 36.56 405 TRP A N 1
ATOM 871 C CA . TRP A 1 133 ? 39.224 11.539 39.438 1.00 37.05 405 TRP A CA 1
ATOM 872 C C . TRP A 1 133 ? 39.269 11.790 37.919 1.00 35.88 405 TRP A C 1
ATOM 873 O O . TRP A 1 133 ? 40.321 12.096 37.369 1.00 33.74 405 TRP A O 1
ATOM 884 N N . LYS A 1 134 ? 38.137 11.630 37.248 1.00 35.86 406 LYS A N 1
ATOM 885 C CA . LYS A 1 134 ? 38.073 11.937 35.801 1.00 36.26 406 LYS A CA 1
ATOM 886 C C . LYS A 1 134 ? 38.517 13.390 35.490 1.00 36.19 406 LYS A C 1
ATOM 887 O O . LYS A 1 134 ? 39.240 13.667 34.506 1.00 33.18 406 LYS A O 1
ATOM 893 N N . GLU A 1 135 ? 38.066 14.309 36.342 1.00 35.60 407 GLU A N 1
ATOM 894 C CA . GLU A 1 135 ? 38.302 15.734 36.148 1.00 37.37 407 GLU A CA 1
ATOM 895 C C . GLU A 1 135 ? 39.805 16.021 36.346 1.00 37.11 407 GLU A C 1
ATOM 896 O O . GLU A 1 135 ? 40.415 16.737 35.530 1.00 36.68 407 GLU A O 1
ATOM 902 N N A ILE A 1 136 ? 40.382 15.410 37.399 0.50 37.65 408 ILE A N 1
ATOM 903 N N B ILE A 1 136 ? 40.391 15.467 37.397 0.50 37.82 408 ILE A N 1
ATOM 904 C CA A ILE A 1 136 ? 41.832 15.392 37.740 0.50 38.71 408 ILE A CA 1
ATOM 905 C CA B ILE A 1 136 ? 41.812 15.615 37.584 0.50 38.97 408 ILE A CA 1
ATOM 906 C C A ILE A 1 136 ? 42.751 14.929 36.557 0.50 40.98 408 ILE A C 1
ATOM 907 C C B ILE A 1 136 ? 42.530 15.144 36.264 0.50 41.25 408 ILE A C 1
ATOM 908 O O A ILE A 1 136 ? 43.859 15.554 36.271 0.50 42.60 408 ILE A O 1
ATOM 909 O O B ILE A 1 136 ? 43.284 15.968 35.585 0.50 42.87 408 ILE A O 1
ATOM 918 N N . CYS A 1 137 ? 42.290 13.875 35.871 1.00 38.49 409 CYS A N 1
ATOM 919 C CA . CYS A 1 137 ? 42.958 13.349 34.691 1.00 37.93 409 CYS A CA 1
ATOM 920 C C . CYS A 1 137 ? 42.678 14.189 33.456 1.00 36.33 409 CYS A C 1
ATOM 921 O O . CYS A 1 137 ? 43.538 14.338 32.582 1.00 35.49 409 CYS A O 1
ATOM 924 N N . ASP A 1 138 ? 41.477 14.744 33.364 1.00 38.10 410 ASP A N 1
ATOM 925 C CA . ASP A 1 138 ? 41.132 15.597 32.201 1.00 38.54 410 ASP A CA 1
ATOM 926 C C . ASP A 1 138 ? 41.802 16.983 32.254 1.00 39.31 410 ASP A C 1
ATOM 927 O O . ASP A 1 138 ? 42.007 17.599 31.200 1.00 39.38 410 ASP A O 1
ATOM 932 N N . PHE A 1 139 ? 42.113 17.477 33.473 1.00 38.60 411 PHE A N 1
ATOM 933 C CA . PHE A 1 139 ? 42.673 18.800 33.661 1.00 37.26 411 PHE A CA 1
ATOM 934 C C . PHE A 1 139 ? 43.988 18.789 34.437 1.00 38.65 411 PHE A C 1
ATOM 935 O O . PHE A 1 139 ? 44.036 19.309 35.602 1.00 38.40 411 PHE A O 1
ATOM 943 N N . PRO A 1 140 ? 45.054 18.230 33.857 1.00 37.59 412 PRO A N 1
ATOM 944 C CA . PRO A 1 140 ? 46.320 18.174 34.574 1.00 38.63 412 PRO A CA 1
ATOM 945 C C . PRO A 1 140 ? 46.790 19.598 34.871 1.00 38.53 412 PRO A C 1
ATOM 946 O O . PRO A 1 140 ? 46.432 20.521 34.123 1.00 38.76 412 PRO A O 1
ATOM 950 N N . ARG A 1 141 ? 47.428 19.780 36.037 1.00 38.77 413 ARG A N 1
ATOM 951 C CA . ARG A 1 141 ? 47.915 21.086 36.547 1.00 38.66 413 ARG A CA 1
ATOM 952 C C . ARG A 1 141 ? 46.838 22.003 37.101 1.00 39.81 413 ARG A C 1
ATOM 953 O O . ARG A 1 141 ? 47.160 23.113 37.538 1.00 41.45 413 ARG A O 1
ATOM 961 N N . ARG A 1 142 ? 45.567 21.592 37.090 1.00 37.86 414 ARG A N 1
ATOM 962 C CA . ARG A 1 142 ? 44.558 22.401 37.738 1.00 37.75 414 ARG A CA 1
ATOM 963 C C . ARG A 1 142 ? 44.241 21.776 39.121 1.00 36.73 414 ARG A C 1
ATOM 964 O O . ARG A 1 142 ? 44.187 20.570 39.249 1.00 37.76 414 ARG A O 1
ATOM 972 N N A GLN A 1 143 ? 44.234 22.569 40.174 0.50 36.94 415 GLN A N 1
ATOM 973 N N B GLN A 1 143 ? 43.793 22.670 40.008 0.50 36.56 415 GLN A N 1
ATOM 974 C CA A GLN A 1 143 ? 43.837 22.013 41.476 0.50 36.03 415 GLN A CA 1
ATOM 975 C CA B GLN A 1 143 ? 43.308 22.358 41.364 0.50 36.03 415 GLN A CA 1
ATOM 976 C C A GLN A 1 143 ? 42.337 22.024 41.449 0.50 34.73 415 GLN A C 1
ATOM 977 C C B GLN A 1 143 ? 41.798 22.114 41.431 0.50 35.07 415 GLN A C 1
ATOM 978 O O A GLN A 1 143 ? 41.743 23.019 41.045 0.50 34.48 415 GLN A O 1
ATOM 979 O O B GLN A 1 143 ? 40.972 23.015 41.193 0.50 34.28 415 GLN A O 1
ATOM 990 N N A ILE A 1 144 ? 41.720 20.904 41.792 0.50 33.32 416 ILE A N 1
ATOM 991 N N B ILE A 1 144 ? 41.437 20.867 41.714 0.50 34.18 416 ILE A N 1
ATOM 992 C CA A ILE A 1 144 ? 40.265 20.839 41.785 0.50 33.00 416 ILE A CA 1
ATOM 993 C CA B ILE A 1 144 ? 40.037 20.475 41.656 0.50 34.20 416 ILE A CA 1
ATOM 994 C C A ILE A 1 144 ? 39.836 20.344 43.171 0.50 33.15 416 ILE A C 1
ATOM 995 C C B ILE A 1 144 ? 39.554 20.112 43.078 0.50 33.83 416 ILE A C 1
ATOM 996 O O A ILE A 1 144 ? 40.402 19.366 43.660 0.50 31.50 416 ILE A O 1
ATOM 997 O O B ILE A 1 144 ? 39.855 19.024 43.541 0.50 33.07 416 ILE A O 1
ATOM 1006 N N . ALA A 1 145 ? 38.846 21.023 43.753 1.00 33.09 417 ALA A N 1
ATOM 1007 C CA . ALA A 1 145 ? 38.306 20.723 45.131 1.00 34.36 417 ALA A CA 1
ATOM 1008 C C . ALA A 1 145 ? 36.856 20.294 45.062 1.00 35.64 417 ALA A C 1
ATOM 1009 O O . ALA A 1 145 ? 36.077 20.891 44.275 1.00 35.25 417 ALA A O 1
ATOM 1011 N N . LYS A 1 146 ? 36.467 19.241 45.817 1.00 33.84 418 LYS A N 1
ATOM 1012 C CA . LYS A 1 146 ? 35.070 18.794 45.848 1.00 35.03 418 LYS A CA 1
ATOM 1013 C C . LYS A 1 146 ? 34.783 18.221 47.225 1.00 34.32 418 LYS A C 1
ATOM 1014 O O . LYS A 1 146 ? 35.683 17.620 47.835 1.00 32.66 418 LYS A O 1
ATOM 1020 N N . TRP A 1 147 ? 33.552 18.427 47.653 1.00 33.82 419 TRP A N 1
ATOM 1021 C CA . TRP A 1 147 ? 32.960 17.719 48.813 1.00 33.94 419 TRP A CA 1
ATOM 1022 C C . TRP A 1 147 ? 32.499 16.332 48.398 1.00 34.73 419 TRP A C 1
ATOM 1023 O O . TRP A 1 147 ? 31.935 16.158 47.302 1.00 34.15 419 TRP A O 1
ATOM 1034 N N . HIS A 1 148 ? 32.746 15.325 49.242 1.00 32.99 420 HIS A N 1
ATOM 1035 C CA . HIS A 1 148 ? 32.298 13.969 48.989 1.00 34.24 420 HIS A CA 1
ATOM 1036 C C . HIS A 1 148 ? 31.627 13.431 50.230 1.00 35.46 420 HIS A C 1
ATOM 1037 O O . HIS A 1 148 ? 32.126 13.681 51.319 1.00 34.71 420 HIS A O 1
ATOM 1044 N N . MET A 1 149 ? 30.549 12.670 50.064 1.00 36.76 421 MET A N 1
ATOM 1045 C CA . MET A 1 149 ? 29.979 11.878 51.199 1.00 39.19 421 MET A CA 1
ATOM 1046 C C . MET A 1 149 ? 30.944 10.748 51.547 1.00 39.18 421 MET A C 1
ATOM 1047 O O . MET A 1 149 ? 31.564 10.152 50.668 1.00 38.66 421 MET A O 1
ATOM 1052 N N . LEU A 1 150 ? 31.098 10.477 52.835 1.00 39.09 422 LEU A N 1
ATOM 1053 C CA . LEU A 1 150 ? 31.917 9.386 53.304 1.00 40.19 422 LEU A CA 1
ATOM 1054 C C . LEU A 1 150 ? 31.088 8.090 53.339 1.00 42.54 422 LEU A C 1
ATOM 1055 O O . LEU A 1 150 ? 29.887 8.134 53.577 1.00 42.41 422 LEU A O 1
ATOM 1060 N N . CYS A 1 151 ? 31.737 6.967 53.072 1.00 45.29 423 CYS A N 1
ATOM 1061 C CA . CYS A 1 151 ? 31.134 5.640 53.191 1.00 48.91 423 CYS A CA 1
ATOM 1062 C C . CYS A 1 151 ? 31.639 4.912 54.416 1.00 50.40 423 CYS A C 1
ATOM 1063 O O . CYS A 1 151 ? 32.605 5.317 55.045 1.00 48.56 423 CYS A O 1
ATOM 1066 N N . ASP A 1 152 ? 30.985 3.791 54.715 1.00 53.98 424 ASP A N 1
ATOM 1067 C CA . ASP A 1 152 ? 31.460 2.872 55.740 1.00 56.65 424 ASP A CA 1
ATOM 1068 C C . ASP A 1 152 ? 32.865 2.361 55.374 1.00 57.41 424 ASP A C 1
ATOM 1069 O O . ASP A 1 152 ? 33.138 2.037 54.211 1.00 57.09 424 ASP A O 1
ATOM 1074 N N . GLY A 1 153 ? 33.762 2.310 56.363 1.00 58.24 425 GLY A N 1
ATOM 1075 C CA . GLY A 1 153 ? 35.082 1.700 56.170 1.00 59.19 425 GLY A CA 1
ATOM 1076 C C . GLY A 1 153 ? 35.579 0.935 57.395 1.00 60.12 425 GLY A C 1
ATOM 1077 O O . GLY A 1 153 ? 36.716 0.450 57.441 1.00 60.84 425 GLY A O 1
#

Sequence (132 aa):
RGELLVSLCYQSTTNTLTTVVVLKARHLPLSDPYVKVNLYHAKKRISKKKTHVKKCTPNAVFNELFVFDIPCESLEEISVEFLVLDSERGSRNEVIGRLVLGATAEGSGGGHWKEIICDFPRRQQIIAKWHMLCDG

GO terms:
  GO:0005515 protein binding (F, IPI)
  GO:0097449 astrocyte projection (C, IDA)
  GO:0043005 neuron projection (C, IDA)
  GO:0043025 neuronal cell body (C, IDA)
  GO:0044306 neuron projection terminus (C, IDA)
  GO:0070382 exocytic vesicle (C, IDA)
  GO:0005794 Golgi apparatus (C, IDA)
  GO:0008021 synaptic vesicle (C, IDA)
  GO:0030667 secretory granule membrane (C, IDA)
  GO:0031045 dense core granule (C, IDA)
  GO:0031339 negative regulation of vesicle fusion (P, IDA)
  GO:0046929 negative regulation of neurotransmitter secretion (P, IDA)
  GO:0033604 negative regulation of catecholamine secretion (P, IGI)
  GO:1905414 negative regulation of dense core granule exocytosis (P, IMP)
  GO:0030100 regulation of endocytosis (P, IMP)
  GO:0031338 regulation of vesicle fusion (P, IMP)
  GO:0061782 vesicle fusion with vesicle (P, IMP)
  GO:0061792 secretory granule maturation (P, IMP)
  GO:0000149 SNARE binding (F, IPI)
  GO:0030348 syntaxin-3 binding (F, IPI)

InterPro domains:
  IPR000008 C2 domain [PF00168] (170-268)
  IPR000008 C2 domain [PF00168] (303-407)
  IPR000008 C2 domain [PS50004] (153-274)
  IPR000008 C2 domain [PS50004] (287-420)
  IPR000008 C2 domain [SM00239] (169-273)
  IPR000008 C2 domain [SM00239] (303-417)
  IPR001565 Synaptotagmin [PR00399] (157-172)
  IPR001565 Synaptotagmin [PR00399] (172-185)
  IPR001565 Synaptotagmin [PR00399] (229-244)
  IPR001565 Synaptotagmin [PR00399] (249-259)
  IPR035892 C2 domain superfamily [G3DSA:2.60.40.150] (137-273)
  IPR035892 C2 domain superfamily [G3DSA:2.60.40.150] (274-425)
  IPR035892 C2 domain superfamily [SSF49562] (146-271)
  IPR035892 C2 domain superfamily [SSF49562] (288-422)

CATH classification: 2.60.40.150

Nearest PDB structures (foldseek):
  1w15-assembly1_A  TM=1.008E+00  e=2.151E-27  Rattus norvegicus
  3n5a-assembly1_A  TM=9.614E-01  e=3.268E-17  Mus musculus
  6u41-assembly1_A  TM=9.586E-01  e=1.340E-15  Homo sapiens
  6ank-assembly1_A  TM=9.796E-01  e=4.794E-15  Rattus norvegicus
  2r83-assembly1_B  TM=9.716E-01  e=2.392E-14  Homo sapiens

Foldseek 3Di:
DWKWKKKWAAQLVQQKIKIWGFKIAPQPLFFKKKKKFKDQQNHTDDIDIFDTHPRDRMDTGGDMDMGHHPDNAQQRMKMKMFIWGDDPPDDTATRFIDMAGCVDDPPSNVQNVVNRVDHRDMGIDMDDTHHD

Organism: Rattus norvegicus (NCBI:txid10116)

Radius of gyration: 14.24 Å; Cα contacts (8 Å, |Δi|>4): 357; chains: 1; bounding box: 28×25×42 Å

Solvent-accessible surface area: 7258 Å² total; per-residue (Å²): 132,5,25,0,27,0,7,0,11,14,75,37,113,79,41,25,0,12,0,14,0,38,86,2,80,122,8,103,140,13,33,0,26,0,53,0,8,0,52,55,59,199,144,109,51,34,122,65,136,8,134,64,67,155,77,28,42,76,6,79,10,96,31,106,25,80,1,111,7,86,31,146,44,2,124,90,1,26,0,19,0,21,0,16,26,22,91,198,91,70,228,40,127,37,15,0,84,11,43,0,3,69,135,23,189,46,65,4,15,42,0,3,134,57,1,53,78,112,34,122,137,91,20,57,65,81,3,124,10,78,103,62

B-factor: mean 42.85, std 10.18, range [29.41, 95.79]